Protein AF-A0A8T7M6F9-F1 (afdb_monomer_lite)

InterPro domains:
  IPR001207 Transposase, mutator type [PF00872] (13-92)
  IPR001207 Transposase, mutator type [PTHR33217] (13-113)

Radius of gyration: 19.3 Å; chains: 1; bounding box: 43×44×45 Å

Sequence (115 aa):
MASGYSYILPGPNLTDKWGGKYAIAVKSWENNWAELSNYPPDIRRLIYTTNSVEGYHRQLRKVIKTKGAFPSAESVRKLFYLVNCDITSDWTMPIPNWACILNQLSICFKQRVTI

pLDDT: mean 83.1, std 14.28, range [32.66, 96.44]

Foldseek 3Di:
DDDDQPCLDDPPCCCVVCCVPCVVVVVVCVVCVVVLPPADSVVNCVVSPCCVVVVLVVLVCVVCVPPPDDPDPVSVVVVVVVSVVVVVVPVPDDDPPVVVVLVSCCVVPVPPDDD

Secondary structure (DSSP, 8-state):
---S-TTSS--TTHHHHHTTT-HHHHHHHHHTHHHHH-S-HHHHHHHT-HHHHHHHHHHHHHHHTT-S--S-HHHHHHHHHHHHHHHHHT--SPPTTHHHHHHHHHHHTTTT---

Organism: NCBI:txid3003348

Structure (mmCIF, N/CA/C/O backbone):
data_AF-A0A8T7M6F9-F1
#
_entry.id   AF-A0A8T7M6F9-F1
#
loop_
_atom_site.group_PDB
_atom_site.id
_atom_site.type_symbol
_atom_site.label_atom_id
_atom_site.label_alt_id
_atom_site.label_comp_id
_atom_site.label_asym_id
_atom_site.label_entity_id
_atom_site.label_seq_id
_atom_site.pdbx_PDB_ins_code
_atom_site.Cartn_x
_atom_site.Cartn_y
_atom_site.Cartn_z
_atom_site.occupancy
_atom_site.B_iso_or_equiv
_atom_site.auth_seq_id
_atom_site.auth_comp_id
_atom_site.auth_asym_id
_atom_site.auth_atom_id
_atom_site.pdbx_PDB_model_num
ATOM 1 N N . MET A 1 1 ? 24.337 -12.630 -8.633 1.00 32.66 1 MET A N 1
ATOM 2 C CA . MET A 1 1 ? 23.313 -12.341 -7.603 1.00 32.66 1 MET A CA 1
ATOM 3 C C . MET A 1 1 ? 21.976 -12.106 -8.295 1.00 32.66 1 MET A C 1
ATOM 5 O O . MET A 1 1 ? 21.630 -10.978 -8.616 1.00 32.66 1 MET A O 1
ATOM 9 N N . ALA A 1 2 ? 21.278 -13.194 -8.624 1.00 33.75 2 ALA A N 1
ATOM 10 C CA . ALA A 1 2 ? 20.002 -13.174 -9.333 1.00 33.75 2 ALA A CA 1
ATOM 11 C C . ALA A 1 2 ? 18.865 -12.968 -8.319 1.00 33.75 2 ALA A C 1
ATOM 13 O O . ALA A 1 2 ? 18.518 -13.885 -7.580 1.00 33.75 2 ALA A O 1
ATOM 14 N N . SER A 1 3 ? 18.334 -11.749 -8.229 1.00 32.84 3 SER A N 1
ATOM 15 C CA . SER A 1 3 ? 17.319 -11.389 -7.233 1.00 32.84 3 SER A CA 1
ATOM 16 C C . SER A 1 3 ? 15.900 -11.525 -7.805 1.00 32.84 3 SER A C 1
ATOM 18 O O . SER A 1 3 ? 15.414 -10.673 -8.544 1.00 32.84 3 SER A O 1
ATOM 20 N N . GLY A 1 4 ? 15.259 -12.656 -7.503 1.00 37.25 4 GLY A N 1
ATOM 21 C CA . GLY A 1 4 ? 13.943 -12.695 -6.848 1.00 37.25 4 GLY A CA 1
ATOM 22 C C . GLY A 1 4 ? 12.649 -12.299 -7.574 1.00 37.25 4 GLY A C 1
ATOM 23 O O . GLY A 1 4 ? 11.596 -12.560 -7.008 1.00 37.25 4 GLY A O 1
ATOM 24 N N . TYR A 1 5 ? 12.649 -11.720 -8.781 1.00 42.00 5 TYR A N 1
ATOM 25 C CA . TYR A 1 5 ? 11.416 -11.087 -9.312 1.00 42.00 5 TYR A CA 1
ATOM 26 C C . TYR A 1 5 ? 10.829 -11.692 -10.597 1.00 42.00 5 TYR A C 1
ATOM 28 O O . TYR A 1 5 ? 9.900 -11.131 -11.172 1.00 42.00 5 TYR A O 1
ATOM 36 N N . SER A 1 6 ? 11.313 -12.856 -11.037 1.00 42.56 6 SER A N 1
ATOM 37 C CA . SER A 1 6 ? 10.783 -13.560 -12.220 1.00 42.56 6 SER A CA 1
ATOM 38 C C . SER A 1 6 ? 9.462 -14.324 -11.975 1.00 42.56 6 SER A C 1
ATOM 40 O O . SER A 1 6 ? 8.955 -14.953 -12.900 1.00 42.56 6 SER A O 1
ATOM 42 N N . TYR A 1 7 ? 8.903 -14.293 -10.756 1.00 48.94 7 TYR A N 1
ATOM 43 C CA . TYR A 1 7 ? 7.838 -15.202 -10.280 1.00 48.94 7 TYR A CA 1
ATOM 44 C C . TYR A 1 7 ? 6.520 -14.517 -9.875 1.00 48.94 7 TYR A C 1
ATOM 46 O O . TYR A 1 7 ? 5.728 -15.088 -9.134 1.00 48.94 7 TYR A O 1
ATOM 54 N N . ILE A 1 8 ? 6.282 -13.275 -10.293 1.00 55.50 8 ILE A N 1
ATOM 55 C CA . ILE A 1 8 ? 5.225 -12.449 -9.682 1.00 55.50 8 ILE A CA 1
ATOM 56 C C . ILE A 1 8 ? 3.803 -12.858 -10.115 1.00 55.50 8 ILE A C 1
ATOM 58 O O . ILE A 1 8 ? 2.848 -12.599 -9.393 1.00 55.50 8 ILE A O 1
ATOM 62 N N . LEU A 1 9 ? 3.649 -13.556 -11.243 1.00 58.25 9 LEU A N 1
ATOM 63 C CA . LEU A 1 9 ? 2.375 -14.156 -11.632 1.00 58.25 9 LEU A CA 1
ATOM 64 C C . LEU A 1 9 ? 2.564 -15.666 -11.793 1.00 58.25 9 LEU A C 1
ATOM 66 O O . LEU A 1 9 ? 3.525 -16.077 -12.453 1.00 58.25 9 LEU A O 1
ATOM 70 N N . PRO A 1 10 ? 1.678 -16.502 -11.227 1.00 59.47 10 PRO A N 1
ATOM 71 C CA . PRO A 1 10 ? 1.667 -17.908 -11.561 1.00 59.47 10 PRO A CA 1
ATOM 72 C C . PRO A 1 10 ? 1.403 -18.011 -13.064 1.00 59.47 10 PRO A C 1
ATOM 74 O O . PRO A 1 10 ? 0.407 -17.505 -13.574 1.00 59.47 10 PRO A O 1
ATOM 77 N N . GLY A 1 11 ? 2.370 -18.584 -13.779 1.00 63.06 11 GLY A N 1
ATOM 78 C CA . GLY A 1 11 ? 2.252 -18.837 -15.209 1.00 63.06 11 GLY A CA 1
ATOM 79 C C . GLY A 1 11 ? 1.116 -19.822 -15.525 1.00 63.06 11 GLY A C 1
ATOM 80 O O . GLY A 1 11 ? 0.430 -20.289 -14.614 1.00 63.06 11 GLY A O 1
ATOM 81 N N . PRO A 1 12 ? 0.949 -20.205 -16.800 1.00 58.28 12 PRO A N 1
ATOM 82 C CA . PRO A 1 12 ? -0.194 -20.990 -17.292 1.00 58.28 12 PRO A CA 1
ATOM 83 C C . PRO A 1 12 ? -0.446 -22.336 -16.577 1.00 58.28 12 PRO A C 1
ATOM 85 O O . PRO A 1 12 ? -1.531 -22.885 -16.688 1.00 58.28 12 PRO A O 1
ATOM 88 N N . ASN A 1 13 ? 0.500 -22.840 -15.778 1.00 69.25 13 ASN A N 1
ATOM 89 C CA . ASN A 1 13 ? 0.398 -24.110 -15.045 1.00 69.25 13 ASN A CA 1
ATOM 90 C C . ASN A 1 13 ? -0.237 -23.974 -13.641 1.00 69.25 13 ASN A C 1
ATOM 92 O O . ASN A 1 13 ? 0.031 -24.796 -12.757 1.00 69.25 13 ASN A O 1
ATOM 96 N N . LEU A 1 14 ? -1.002 -22.909 -13.372 1.00 80.00 14 LEU A N 1
ATOM 97 C CA . LEU A 1 14 ? -1.648 -22.702 -12.067 1.00 80.00 14 LEU A CA 1
ATOM 98 C C . LEU A 1 14 ? -2.693 -23.794 -11.784 1.00 80.00 14 LEU A C 1
ATOM 100 O O . LEU A 1 14 ? -2.741 -24.336 -10.676 1.00 80.00 14 LEU A O 1
ATOM 104 N N . THR A 1 15 ? -3.492 -24.127 -12.793 1.00 80.44 15 THR A N 1
ATOM 105 C CA . THR A 1 15 ? -4.624 -25.054 -12.697 1.00 80.44 15 THR A CA 1
ATOM 106 C C . THR A 1 15 ? -4.163 -26.478 -12.426 1.00 80.44 15 THR A C 1
ATOM 108 O O . THR A 1 15 ? -4.672 -27.114 -11.503 1.00 80.44 15 THR A O 1
ATOM 111 N N . ASP A 1 16 ? -3.103 -26.921 -13.101 1.00 84.12 16 ASP A N 1
ATOM 112 C CA . ASP A 1 16 ? -2.512 -28.248 -12.894 1.00 84.12 16 ASP A CA 1
ATOM 113 C C . ASP A 1 16 ? -1.966 -28.436 -11.474 1.00 84.12 1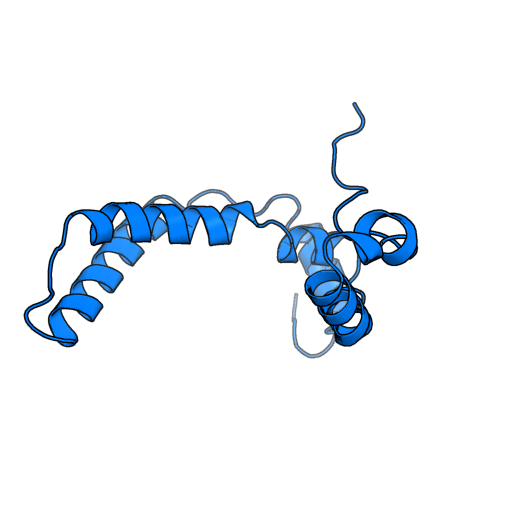6 ASP A C 1
ATOM 115 O O . ASP A 1 16 ? -2.041 -29.524 -10.905 1.00 84.12 16 ASP A O 1
ATOM 119 N N . LYS A 1 17 ? -1.415 -27.372 -10.875 1.00 83.81 17 LYS A N 1
ATOM 120 C CA . LYS A 1 17 ? -0.791 -27.442 -9.545 1.00 83.81 17 LYS A CA 1
ATOM 121 C C . LYS A 1 17 ? -1.773 -27.239 -8.396 1.00 83.81 17 LYS A C 1
ATOM 123 O O . LYS A 1 17 ? -1.617 -27.864 -7.350 1.00 83.81 17 LYS A O 1
ATOM 128 N N . TRP A 1 18 ? -2.744 -26.340 -8.553 1.00 86.94 18 TRP A N 1
ATOM 129 C CA . TRP A 1 18 ? -3.578 -25.863 -7.442 1.00 86.94 18 TRP A CA 1
ATOM 130 C C . TRP A 1 18 ? -5.082 -26.018 -7.662 1.00 86.94 18 TRP A C 1
ATOM 132 O O . TRP A 1 18 ? -5.843 -25.831 -6.709 1.00 86.94 18 TRP A O 1
ATOM 142 N N . GLY A 1 19 ? -5.522 -26.412 -8.861 1.00 83.94 19 GLY A N 1
ATOM 143 C CA . GLY A 1 19 ? -6.939 -26.545 -9.210 1.00 83.94 19 GLY A CA 1
ATOM 144 C C . GLY A 1 19 ? -7.699 -27.515 -8.305 1.00 83.94 19 GLY A C 1
ATOM 145 O O . GLY A 1 19 ? -8.833 -27.234 -7.930 1.00 83.94 19 GLY A O 1
ATOM 146 N N . GLY A 1 20 ? -7.052 -28.596 -7.855 1.00 89.19 20 GLY A N 1
ATOM 147 C CA . GLY A 1 20 ? -7.676 -29.572 -6.955 1.00 89.19 20 GLY A CA 1
ATOM 148 C C . GLY A 1 20 ? -7.958 -29.047 -5.541 1.00 89.19 20 GLY A C 1
ATOM 149 O O . GLY A 1 20 ? -8.945 -29.443 -4.928 1.00 89.19 20 GLY A O 1
ATOM 150 N N . LYS A 1 21 ? -7.120 -28.143 -5.011 1.00 90.88 21 LYS A N 1
ATOM 151 C CA . LYS A 1 21 ? -7.236 -27.641 -3.626 1.00 90.88 21 LYS A CA 1
ATOM 152 C C . LYS A 1 21 ? -7.923 -26.278 -3.538 1.00 90.88 21 LYS A C 1
ATOM 154 O O . LYS A 1 21 ? -8.615 -26.001 -2.562 1.00 90.88 21 LYS A O 1
ATOM 159 N N . TYR A 1 22 ? -7.725 -25.426 -4.541 1.00 90.31 22 TYR A N 1
ATOM 160 C CA . TYR A 1 22 ? -8.159 -24.029 -4.530 1.00 90.31 22 TYR A CA 1
ATOM 161 C C . TYR A 1 22 ? -8.924 -23.656 -5.806 1.00 90.31 22 TYR A C 1
ATOM 163 O O . TYR A 1 22 ? -8.701 -22.590 -6.377 1.00 90.31 22 TYR A O 1
ATOM 171 N N . ALA A 1 23 ? -9.851 -24.516 -6.241 1.00 88.19 23 ALA A N 1
ATOM 172 C CA . ALA A 1 23 ? -10.601 -24.366 -7.492 1.00 88.19 23 ALA A CA 1
ATOM 173 C C . ALA A 1 23 ? -11.217 -22.966 -7.694 1.00 88.19 23 ALA A C 1
ATOM 175 O O . ALA A 1 23 ? -11.126 -22.398 -8.778 1.00 88.19 23 ALA A O 1
ATOM 176 N N . ILE A 1 2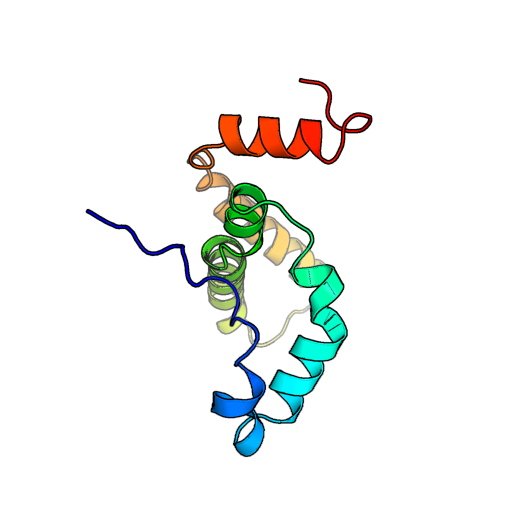4 ? -11.799 -22.374 -6.644 1.00 89.50 24 ILE A N 1
ATOM 177 C CA . ILE A 1 24 ? -12.421 -21.039 -6.715 1.00 89.50 24 ILE A CA 1
ATOM 178 C C . ILE A 1 24 ? -11.373 -19.944 -6.955 1.00 89.50 24 ILE A C 1
ATOM 180 O O . ILE A 1 24 ? -11.589 -19.050 -7.772 1.00 89.50 24 ILE A O 1
ATOM 184 N N . ALA A 1 25 ? -10.233 -20.014 -6.263 1.00 86.50 25 ALA A N 1
ATOM 185 C CA . ALA A 1 25 ? -9.163 -19.034 -6.420 1.00 86.50 25 ALA A CA 1
ATOM 186 C C . ALA A 1 25 ? -8.530 -19.127 -7.814 1.00 86.50 25 ALA A C 1
ATOM 188 O O . ALA A 1 25 ? -8.319 -18.099 -8.452 1.00 86.50 25 ALA A O 1
ATOM 189 N N . VAL A 1 26 ? -8.300 -20.350 -8.307 1.00 87.94 26 VAL A N 1
ATOM 190 C CA . VAL A 1 26 ? -7.778 -20.602 -9.660 1.00 87.94 26 VAL A CA 1
ATOM 191 C C . VAL A 1 26 ? -8.738 -20.068 -10.721 1.00 87.94 26 VAL A C 1
ATOM 193 O O . VAL A 1 26 ? -8.321 -19.297 -11.577 1.00 87.94 26 VAL A O 1
ATOM 196 N N . LYS A 1 27 ? -10.035 -20.374 -10.613 1.00 87.50 27 LYS A N 1
ATOM 197 C CA . LYS A 1 27 ? -11.047 -19.880 -11.554 1.00 87.50 27 LYS A CA 1
ATOM 198 C C . LYS A 1 27 ? -11.140 -18.352 -11.563 1.00 87.50 27 LYS A C 1
ATOM 200 O O . LYS A 1 27 ? -11.253 -17.743 -12.620 1.00 87.50 27 LYS A O 1
ATOM 205 N N . SER A 1 28 ? -11.083 -17.719 -10.389 1.00 87.88 28 SER A N 1
ATOM 206 C CA . SER A 1 28 ? -11.030 -16.255 -10.292 1.00 87.88 28 SER A CA 1
ATOM 207 C C . SER A 1 28 ? -9.792 -15.697 -11.000 1.00 87.88 28 SER A C 1
ATOM 209 O O . SER A 1 28 ? -9.885 -14.718 -11.736 1.00 87.88 28 SER A O 1
ATOM 211 N N . TRP A 1 29 ? -8.642 -16.345 -10.831 1.00 85.75 29 TRP A N 1
ATOM 212 C CA . TRP A 1 29 ? -7.398 -15.939 -11.473 1.00 85.75 29 TRP A CA 1
ATOM 213 C C . TRP A 1 29 ? -7.458 -16.044 -13.002 1.00 85.75 29 TRP A C 1
ATOM 215 O O . TRP A 1 29 ? -7.093 -15.095 -13.691 1.00 85.75 29 TRP A O 1
ATOM 225 N N . GLU A 1 30 ? -7.963 -17.161 -13.529 1.00 85.06 30 GLU A N 1
ATOM 226 C CA . GLU A 1 30 ? -8.146 -17.378 -14.971 1.00 85.06 30 GLU A CA 1
ATOM 227 C C . GLU A 1 30 ? -9.109 -16.353 -15.579 1.00 85.06 30 GLU A C 1
ATOM 229 O O . GLU A 1 30 ? -8.796 -15.742 -16.600 1.00 85.06 30 GLU A O 1
ATOM 234 N N . ASN A 1 31 ? -10.242 -16.102 -14.915 1.00 88.75 31 ASN A N 1
ATOM 235 C CA . ASN A 1 31 ? -11.249 -15.151 -15.387 1.00 88.75 31 ASN A CA 1
ATOM 236 C C . ASN A 1 31 ? -10.714 -13.714 -15.491 1.00 88.75 31 ASN A C 1
ATOM 238 O O . ASN A 1 31 ? -11.125 -12.976 -16.381 1.00 88.75 31 ASN A O 1
ATOM 242 N N . ASN A 1 32 ? -9.810 -13.316 -14.591 1.00 86.75 32 ASN A N 1
ATOM 243 C CA . ASN A 1 32 ? -9.258 -11.957 -14.538 1.00 86.75 32 ASN A CA 1
ATOM 244 C C . ASN A 1 32 ? -7.870 -11.848 -15.194 1.00 86.75 32 ASN A C 1
ATOM 246 O O . ASN A 1 32 ? -7.254 -10.782 -15.173 1.00 86.75 32 ASN A O 1
ATOM 250 N N . TRP A 1 33 ? -7.351 -12.931 -15.782 1.00 82.75 33 TRP A N 1
ATOM 251 C CA . TRP A 1 33 ? -5.960 -13.003 -16.234 1.00 82.75 33 TRP A CA 1
ATOM 252 C C . TRP A 1 33 ? -5.594 -11.908 -17.237 1.00 82.75 33 TRP A C 1
ATOM 254 O O . TRP A 1 33 ? -4.539 -11.291 -17.107 1.00 82.75 33 TRP A O 1
ATOM 264 N N . ALA A 1 34 ? -6.485 -11.626 -18.191 1.00 81.12 34 ALA A N 1
ATOM 265 C CA . ALA A 1 34 ? -6.261 -10.607 -19.213 1.00 81.12 34 ALA A CA 1
ATOM 266 C C . ALA A 1 34 ? -6.006 -9.216 -18.604 1.00 81.12 34 ALA A C 1
ATOM 268 O O . ALA A 1 34 ? -5.116 -8.498 -19.053 1.00 81.12 34 ALA A O 1
ATOM 269 N N . GLU A 1 35 ? -6.732 -8.845 -17.549 1.00 78.88 35 GLU A N 1
ATOM 270 C CA . GLU A 1 35 ? -6.535 -7.564 -16.860 1.00 78.88 35 GLU A CA 1
ATOM 271 C C . GLU A 1 35 ? -5.223 -7.545 -16.062 1.00 78.88 35 GLU A C 1
ATOM 273 O O . GLU A 1 35 ? -4.528 -6.528 -16.008 1.00 78.88 35 GLU A O 1
ATOM 278 N N . LEU A 1 36 ? -4.847 -8.691 -15.490 1.00 74.81 36 LEU A N 1
ATOM 279 C CA . LEU A 1 36 ? -3.666 -8.845 -14.642 1.00 74.81 36 LEU A CA 1
ATOM 280 C C . LEU A 1 36 ? -2.348 -8.933 -15.437 1.00 74.81 36 LEU A C 1
ATOM 282 O O . LEU A 1 36 ? -1.288 -8.556 -14.918 1.00 74.81 36 LEU A O 1
ATOM 286 N N . SER A 1 37 ? -2.383 -9.424 -16.681 1.00 74.94 37 SER A N 1
ATOM 287 C CA . SER A 1 37 ? -1.186 -9.704 -17.489 1.00 74.94 37 SER A CA 1
ATOM 288 C C . SER A 1 37 ? -0.737 -8.563 -18.406 1.00 74.94 37 SER A C 1
ATOM 290 O O . SER A 1 37 ? 0.404 -8.581 -18.869 1.00 74.94 37 SER A O 1
ATOM 292 N N . ASN A 1 38 ? -1.589 -7.566 -18.661 1.00 82.00 38 ASN A N 1
ATOM 293 C CA . ASN A 1 38 ? -1.417 -6.585 -19.746 1.00 82.00 38 ASN A CA 1
ATOM 294 C C . ASN A 1 38 ? -0.392 -5.459 -19.494 1.00 82.00 38 ASN A C 1
ATOM 296 O O . ASN A 1 38 ? -0.404 -4.444 -20.188 1.00 82.00 38 ASN A O 1
ATOM 300 N N . TYR A 1 39 ? 0.531 -5.629 -18.545 1.00 82.75 39 TYR A N 1
ATOM 301 C CA . TYR A 1 39 ? 1.539 -4.618 -18.216 1.00 82.75 39 TYR A CA 1
ATOM 302 C C . TYR A 1 39 ? 2.974 -5.109 -18.478 1.00 82.75 39 TYR A C 1
ATOM 304 O O . TYR A 1 39 ? 3.294 -6.278 -18.226 1.00 82.75 39 TYR A O 1
ATOM 312 N N . PRO A 1 40 ? 3.892 -4.228 -18.924 1.00 84.94 40 PRO A N 1
ATOM 313 C CA . PRO A 1 40 ? 5.318 -4.537 -18.997 1.00 84.94 40 PRO A CA 1
ATOM 314 C C . PRO A 1 40 ? 5.887 -5.017 -17.651 1.00 84.94 40 PRO A C 1
ATOM 316 O O . PRO A 1 40 ? 5.362 -4.642 -16.598 1.00 84.94 40 PRO A O 1
ATOM 319 N N . PRO A 1 41 ? 6.969 -5.819 -17.647 1.00 83.19 41 PRO A N 1
ATOM 320 C CA . PRO A 1 41 ? 7.553 -6.375 -16.423 1.00 83.19 41 PRO A CA 1
ATOM 321 C C . PRO A 1 41 ? 7.849 -5.340 -15.327 1.00 83.19 41 PRO A C 1
ATOM 323 O O . PRO A 1 41 ? 7.603 -5.617 -14.154 1.00 83.19 41 PRO A O 1
ATOM 326 N N . ASP A 1 42 ? 8.328 -4.147 -15.688 1.00 82.81 42 ASP A N 1
ATOM 327 C CA . ASP A 1 42 ? 8.667 -3.105 -14.711 1.00 82.81 42 ASP A CA 1
ATOM 328 C C . ASP A 1 42 ? 7.430 -2.465 -14.070 1.00 82.81 42 ASP A C 1
ATOM 330 O O . ASP A 1 42 ? 7.413 -2.240 -12.860 1.00 82.81 42 ASP A O 1
ATOM 334 N N . ILE A 1 43 ? 6.358 -2.262 -14.844 1.00 85.69 43 ILE A N 1
ATOM 335 C CA . ILE A 1 43 ? 5.073 -1.775 -14.323 1.00 85.69 43 ILE A CA 1
ATOM 336 C C . ILE A 1 43 ? 4.403 -2.864 -13.477 1.00 85.69 43 ILE A C 1
ATOM 338 O O . ILE A 1 43 ? 3.906 -2.577 -12.391 1.00 85.69 43 ILE A O 1
ATOM 342 N N . ARG A 1 44 ? 4.455 -4.134 -13.907 1.00 84.44 44 ARG A N 1
ATOM 343 C CA . ARG A 1 44 ? 3.969 -5.263 -13.096 1.00 84.44 44 ARG A CA 1
ATOM 344 C C . ARG A 1 44 ? 4.686 -5.342 -11.760 1.00 84.44 44 ARG A C 1
ATOM 346 O O . ARG A 1 44 ? 4.029 -5.527 -10.743 1.00 84.44 44 ARG A O 1
ATOM 353 N N . ARG A 1 45 ? 6.012 -5.178 -11.742 1.00 81.38 45 ARG A N 1
ATOM 354 C CA . ARG A 1 45 ? 6.779 -5.180 -10.492 1.00 81.38 45 ARG A CA 1
ATOM 355 C C . ARG A 1 45 ? 6.277 -4.098 -9.538 1.00 81.38 45 ARG A C 1
ATOM 357 O O . ARG A 1 45 ? 6.112 -4.404 -8.368 1.00 81.38 45 ARG A O 1
ATOM 364 N N . LEU A 1 46 ? 5.997 -2.892 -10.041 1.00 84.94 46 LEU A N 1
ATOM 365 C CA . LEU A 1 46 ? 5.443 -1.794 -9.244 1.00 84.94 46 LEU A CA 1
ATOM 366 C C . LEU A 1 46 ? 4.032 -2.107 -8.710 1.00 84.94 46 LEU A C 1
ATOM 368 O O . LEU A 1 46 ? 3.770 -1.920 -7.524 1.00 84.94 46 LEU A O 1
ATOM 372 N N . ILE A 1 47 ? 3.130 -2.591 -9.568 1.00 82.62 47 ILE A N 1
ATOM 373 C CA . ILE A 1 47 ? 1.733 -2.886 -9.199 1.00 82.62 47 ILE A CA 1
ATOM 374 C C . ILE A 1 47 ? 1.667 -4.010 -8.159 1.00 82.62 47 ILE A C 1
ATOM 376 O O . ILE A 1 47 ? 0.944 -3.910 -7.171 1.00 82.62 47 ILE A O 1
ATOM 380 N N . TYR A 1 48 ? 2.436 -5.077 -8.372 1.00 74.00 48 TYR A N 1
ATOM 381 C CA . TYR A 1 48 ? 2.393 -6.284 -7.550 1.00 74.00 48 TYR A CA 1
ATOM 382 C C . TYR A 1 48 ? 3.382 -6.278 -6.385 1.00 74.00 48 TYR A C 1
ATOM 384 O O . TYR A 1 48 ? 3.509 -7.286 -5.689 1.00 74.00 48 TYR A O 1
ATOM 392 N N . THR A 1 49 ? 4.072 -5.166 -6.122 1.00 73.81 49 THR A N 1
ATOM 393 C CA . THR A 1 49 ? 4.737 -4.982 -4.829 1.00 73.81 49 THR A CA 1
ATOM 394 C C . THR A 1 49 ? 3.676 -4.872 -3.732 1.00 73.81 49 THR A C 1
ATOM 396 O O . THR A 1 49 ? 3.231 -3.785 -3.371 1.00 73.81 49 THR A O 1
ATOM 399 N N . THR A 1 50 ? 3.264 -6.015 -3.178 1.00 64.88 50 THR A N 1
ATOM 400 C CA . THR A 1 50 ? 2.249 -6.087 -2.115 1.00 64.88 50 THR A CA 1
ATOM 401 C C . THR A 1 50 ? 2.698 -5.395 -0.826 1.00 64.88 50 THR A C 1
ATOM 403 O O . THR A 1 50 ? 1.859 -4.909 -0.068 1.00 64.88 50 THR A O 1
ATOM 406 N N . ASN A 1 51 ? 4.014 -5.257 -0.617 1.00 75.62 51 ASN A N 1
ATOM 407 C CA . ASN A 1 51 ? 4.622 -4.664 0.576 1.00 75.62 51 ASN A CA 1
ATOM 408 C C . ASN A 1 51 ? 4.053 -3.285 0.951 1.00 75.62 51 ASN A C 1
ATOM 410 O O . ASN A 1 51 ? 3.854 -3.020 2.136 1.00 75.62 51 ASN A O 1
ATOM 414 N N . SER A 1 52 ? 3.775 -2.410 -0.021 1.00 80.38 52 SER A N 1
ATOM 415 C CA . SER A 1 52 ? 3.316 -1.043 0.274 1.00 80.38 52 SER A CA 1
ATOM 416 C C . SER A 1 52 ? 1.879 -1.026 0.803 1.00 80.38 52 SER A C 1
ATOM 418 O O . SER A 1 52 ? 1.602 -0.430 1.845 1.00 80.38 52 SER A O 1
ATOM 420 N N . VAL A 1 53 ? 0.968 -1.737 0.131 1.00 86.75 53 VAL A N 1
ATOM 421 C CA . VAL A 1 53 ? -0.448 -1.816 0.526 1.00 86.75 53 VAL A CA 1
ATOM 422 C C . VAL A 1 53 ? -0.613 -2.649 1.800 1.00 86.75 53 VAL A C 1
ATOM 424 O O . VAL A 1 53 ? -1.336 -2.258 2.717 1.00 86.75 53 VAL A O 1
ATOM 427 N N . GLU A 1 54 ? 0.095 -3.773 1.913 1.00 88.44 54 GLU A N 1
ATOM 428 C CA . GLU A 1 54 ? 0.093 -4.598 3.124 1.00 88.44 54 GLU A CA 1
ATOM 429 C C . GLU A 1 54 ? 0.685 -3.856 4.325 1.00 88.44 54 GLU A C 1
ATOM 431 O O . GLU A 1 54 ? 0.131 -3.939 5.427 1.00 88.44 54 GLU A O 1
ATOM 436 N N . GLY A 1 55 ? 1.772 -3.107 4.115 1.00 89.38 55 GLY A N 1
ATOM 437 C CA . GLY A 1 55 ? 2.397 -2.251 5.118 1.00 89.38 55 GLY A CA 1
ATOM 438 C C . GLY A 1 55 ? 1.432 -1.182 5.626 1.00 89.38 55 GLY A C 1
ATOM 439 O O . GLY A 1 55 ? 1.227 -1.073 6.837 1.00 89.38 55 GLY A O 1
ATOM 440 N N . TYR A 1 56 ? 0.764 -0.470 4.716 1.00 92.25 56 TYR A N 1
ATOM 441 C CA . TYR A 1 56 ? -0.279 0.502 5.054 1.00 92.25 56 TYR A CA 1
ATOM 442 C C . TYR A 1 56 ? -1.414 -0.138 5.871 1.00 92.25 56 TYR A C 1
ATOM 444 O O . TYR A 1 56 ? -1.728 0.300 6.983 1.00 92.25 56 TYR A O 1
ATOM 452 N N . HIS A 1 57 ? -1.972 -1.254 5.389 1.00 92.94 57 HIS A N 1
ATOM 453 C CA . HIS A 1 57 ? -3.031 -1.974 6.098 1.00 92.94 57 HIS A CA 1
ATOM 454 C C . HIS A 1 57 ? -2.588 -2.496 7.470 1.00 92.94 57 HIS A C 1
ATOM 456 O O . HIS A 1 57 ? -3.382 -2.514 8.412 1.00 92.94 57 HIS A O 1
ATOM 462 N N . ARG A 1 58 ? -1.331 -2.930 7.617 1.00 93.06 58 ARG A N 1
ATOM 463 C CA . ARG A 1 58 ? -0.777 -3.365 8.905 1.00 93.06 58 ARG A CA 1
ATOM 464 C C . ARG A 1 58 ? -0.758 -2.216 9.910 1.00 93.06 58 ARG A C 1
ATOM 466 O O . ARG A 1 58 ? -1.127 -2.439 11.065 1.00 93.06 58 ARG A O 1
ATOM 473 N N . GLN A 1 59 ? -0.350 -1.021 9.489 1.00 93.31 59 GLN A N 1
ATOM 474 C CA . GLN A 1 59 ? -0.326 0.159 10.352 1.00 93.31 59 GLN A CA 1
ATOM 475 C C . GLN A 1 59 ? -1.740 0.584 10.765 1.00 93.31 59 GLN A C 1
ATOM 477 O O . GLN A 1 59 ? -1.994 0.752 11.958 1.00 93.31 59 GLN A O 1
ATOM 482 N N . LEU A 1 60 ? -2.696 0.599 9.830 1.00 93.62 60 LEU A N 1
ATOM 483 C CA . LEU A 1 60 ? -4.109 0.828 10.156 1.00 93.62 60 LEU A CA 1
ATOM 484 C C . LEU A 1 60 ? -4.644 -0.199 11.163 1.00 93.62 60 LEU A C 1
ATOM 486 O O . LEU A 1 60 ? -5.184 0.175 12.207 1.00 93.62 60 LEU A O 1
ATOM 490 N N . ARG A 1 61 ? -4.435 -1.500 10.904 1.00 93.44 61 ARG A N 1
ATOM 491 C CA . ARG A 1 61 ? -4.864 -2.586 11.805 1.00 93.44 61 ARG A CA 1
ATOM 492 C C . ARG A 1 61 ? -4.277 -2.445 13.209 1.00 93.44 61 ARG A C 1
ATOM 494 O O . ARG A 1 61 ? -4.965 -2.724 14.189 1.00 93.44 61 ARG A O 1
ATOM 501 N N . LYS A 1 62 ? -3.022 -1.997 13.327 1.00 93.75 62 LYS A N 1
ATOM 502 C CA . LYS A 1 62 ? -2.351 -1.775 14.619 1.00 93.75 62 LYS A CA 1
ATOM 503 C C . LYS A 1 62 ? -3.078 -0.738 15.478 1.00 93.75 62 LYS A C 1
ATOM 505 O O . LYS A 1 62 ? -3.104 -0.913 16.695 1.00 93.75 62 LYS A O 1
ATOM 510 N N . VAL A 1 63 ? -3.644 0.300 14.868 1.00 91.56 63 VAL A N 1
ATOM 511 C CA . VAL A 1 63 ? -4.321 1.391 15.584 1.00 91.56 63 VAL A CA 1
ATOM 512 C C . VAL A 1 63 ? -5.771 1.036 15.907 1.00 91.56 63 VAL A C 1
ATOM 514 O O . VAL A 1 63 ? -6.236 1.314 17.010 1.00 91.56 63 VAL A O 1
ATOM 517 N N . ILE A 1 64 ? -6.480 0.373 14.989 1.00 92.25 64 ILE A N 1
ATOM 518 C CA . ILE A 1 64 ? -7.890 0.006 15.206 1.00 92.25 64 ILE A CA 1
ATOM 519 C C . ILE A 1 64 ? -8.066 -1.191 16.143 1.00 92.25 64 ILE A C 1
ATOM 521 O O . ILE A 1 64 ? -9.071 -1.249 16.838 1.00 92.25 64 ILE A O 1
ATOM 525 N N . LYS A 1 65 ? -7.108 -2.131 16.216 1.00 91.25 65 LYS A N 1
ATOM 526 C CA . LYS A 1 65 ? -7.269 -3.363 17.020 1.00 91.25 65 LYS A CA 1
ATOM 527 C C . LYS A 1 65 ? -7.498 -3.106 18.514 1.00 91.25 65 LYS A C 1
ATOM 529 O O . LYS A 1 65 ? -7.977 -3.987 19.212 1.00 91.25 65 LYS A O 1
ATOM 534 N N . THR A 1 66 ? -7.098 -1.936 19.013 1.00 88.31 66 THR A N 1
ATOM 535 C CA . THR A 1 66 ? -7.259 -1.533 20.419 1.00 88.31 66 THR A CA 1
ATOM 536 C C . THR A 1 66 ? -8.521 -0.699 20.652 1.00 88.31 66 THR A C 1
ATOM 538 O O . THR A 1 66 ? -8.803 -0.324 21.788 1.00 88.31 66 THR A O 1
ATOM 541 N N . LYS A 1 67 ? -9.288 -0.390 19.599 1.00 86.75 67 LYS A N 1
ATOM 542 C CA . LYS A 1 67 ? -10.543 0.362 19.670 1.00 86.75 67 LYS A CA 1
ATOM 543 C C . LYS A 1 67 ? -11.712 -0.619 19.574 1.00 86.75 67 LYS A C 1
ATOM 545 O O . LYS A 1 67 ? -11.900 -1.250 18.544 1.00 86.75 67 LYS A O 1
ATOM 550 N N . GLY A 1 68 ? -12.486 -0.752 20.654 1.00 83.50 68 GLY A N 1
ATOM 551 C CA . GLY A 1 68 ? -13.644 -1.656 20.695 1.00 83.50 68 GLY A CA 1
ATOM 552 C C . GLY A 1 68 ? -14.830 -1.159 19.864 1.00 83.50 68 GLY A C 1
ATOM 553 O O . GLY A 1 68 ? -15.412 -1.918 19.099 1.00 83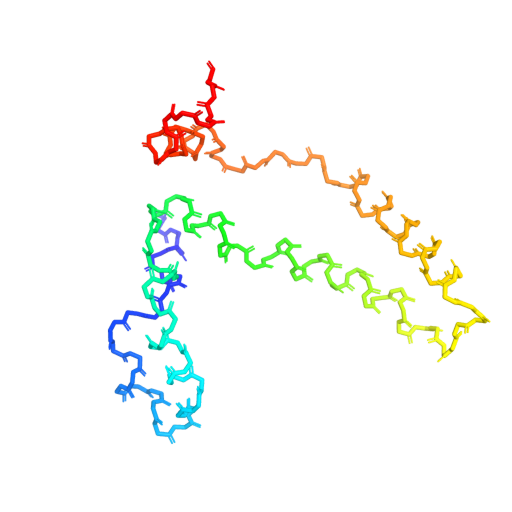.50 68 GLY A O 1
ATOM 554 N N . ALA A 1 69 ? -15.167 0.127 19.980 1.00 88.81 69 ALA A N 1
ATOM 555 C CA . ALA A 1 69 ? -16.210 0.774 19.190 1.00 88.81 69 ALA A CA 1
ATOM 556 C C . ALA A 1 69 ? -15.880 2.256 18.983 1.00 88.81 69 ALA A C 1
ATOM 558 O O . ALA A 1 69 ? -15.142 2.858 19.768 1.00 88.81 69 ALA A O 1
ATOM 559 N N . PHE A 1 70 ? -16.441 2.840 17.928 1.00 92.25 70 PHE A N 1
ATOM 560 C CA . PHE A 1 70 ? -16.300 4.258 17.626 1.00 92.25 70 PHE A CA 1
ATOM 561 C C . PHE A 1 70 ? -17.586 5.010 17.983 1.00 92.25 70 PHE A C 1
ATOM 563 O O . PHE A 1 70 ? -18.666 4.541 17.626 1.00 92.25 70 PHE A O 1
ATOM 570 N N . PRO A 1 71 ? -17.499 6.179 18.641 1.00 92.81 71 PRO A N 1
ATOM 571 C CA . PRO A 1 71 ? -18.676 6.950 19.041 1.00 92.81 71 PRO A CA 1
ATOM 572 C C . PRO A 1 71 ? -19.433 7.572 17.855 1.00 92.81 71 PRO A C 1
ATOM 574 O O . PRO A 1 71 ? -20.616 7.868 17.974 1.00 92.81 71 PRO A O 1
ATOM 577 N N . SER A 1 72 ? -18.774 7.788 16.709 1.00 95.75 72 SER A N 1
ATOM 578 C CA . SER A 1 72 ? -19.416 8.266 15.475 1.00 95.75 72 SER A CA 1
ATOM 579 C C . SER A 1 72 ? -18.590 7.946 14.224 1.00 95.75 72 SER A C 1
ATOM 581 O O . SER A 1 72 ? -17.376 7.747 14.307 1.00 95.75 72 SER A O 1
ATOM 583 N N . ALA A 1 73 ? -19.212 7.975 13.040 1.00 94.44 73 ALA A N 1
ATOM 584 C CA . ALA A 1 73 ? -18.491 7.845 11.766 1.00 94.44 73 ALA A CA 1
ATOM 585 C C . ALA A 1 73 ? -17.404 8.927 11.594 1.00 94.44 73 ALA A C 1
ATOM 587 O O . ALA A 1 73 ? -16.332 8.668 11.051 1.00 94.44 73 ALA A O 1
ATOM 588 N N . GLU A 1 74 ? -17.647 10.126 12.125 1.00 96.44 74 GLU A N 1
ATOM 589 C CA . GLU A 1 74 ? -16.693 11.233 12.081 1.00 96.44 74 GLU A CA 1
ATOM 590 C C . GLU A 1 74 ? -15.447 10.960 12.937 1.00 96.44 74 GLU A C 1
ATOM 592 O O . GLU A 1 74 ? -14.330 11.301 12.546 1.00 96.44 74 GLU A O 1
ATOM 597 N N . SER A 1 75 ? -15.609 10.276 14.075 1.00 93.88 75 SER A N 1
ATOM 598 C CA . SER A 1 75 ? -14.470 9.853 14.898 1.00 93.88 75 SER A CA 1
ATOM 599 C C . SER A 1 75 ? -13.560 8.854 14.166 1.00 93.88 75 SER A C 1
ATOM 601 O O . SER A 1 75 ? -12.338 8.952 14.277 1.00 93.88 75 SER A O 1
ATOM 603 N N . VAL A 1 76 ? -14.137 7.957 13.352 1.00 93.94 76 VAL A N 1
ATOM 604 C CA . VAL A 1 76 ? -13.380 7.011 12.511 1.00 93.94 76 VAL A CA 1
ATOM 605 C C . VAL A 1 76 ? -12.578 7.762 11.456 1.00 93.94 76 VAL A C 1
ATOM 607 O O . VAL A 1 76 ? -11.382 7.520 11.307 1.00 93.94 76 VAL A O 1
ATOM 610 N N . ARG A 1 77 ? -13.215 8.708 10.753 1.00 95.25 77 ARG A N 1
ATOM 611 C CA . ARG A 1 77 ? -12.558 9.518 9.714 1.00 95.25 77 ARG A CA 1
ATOM 612 C C . ARG A 1 77 ? -11.379 10.303 10.269 1.00 95.25 77 ARG A C 1
ATOM 614 O O . ARG A 1 77 ? -10.297 10.252 9.692 1.00 95.25 77 ARG A O 1
ATOM 621 N N . LYS A 1 78 ? -11.564 10.979 11.407 1.00 95.69 78 LYS A N 1
ATOM 622 C CA . LYS A 1 78 ? -10.489 11.730 12.072 1.00 95.69 78 LYS A CA 1
ATOM 623 C C . LYS A 1 78 ? -9.335 10.822 12.481 1.00 95.69 78 LYS A C 1
ATOM 625 O O . LYS A 1 78 ? -8.183 11.180 12.263 1.00 95.69 78 LYS A O 1
ATOM 630 N N . LEU A 1 79 ? -9.627 9.636 13.018 1.00 93.94 79 LEU A N 1
ATOM 631 C CA . LEU A 1 79 ? -8.581 8.673 13.351 1.00 93.94 79 LEU A CA 1
ATOM 632 C C . LEU A 1 79 ? -7.815 8.223 12.103 1.00 93.94 79 LEU A C 1
ATOM 634 O O . LEU A 1 79 ? -6.591 8.223 12.117 1.00 93.94 79 LEU A O 1
ATOM 638 N N . PHE A 1 80 ? -8.511 7.863 11.024 1.00 94.50 80 PHE A N 1
ATOM 639 C CA . PHE A 1 80 ? -7.860 7.435 9.783 1.00 94.50 80 PHE A CA 1
ATOM 640 C C . PHE A 1 80 ? -7.028 8.549 9.158 1.00 94.50 80 PHE A C 1
ATOM 642 O O . PHE A 1 80 ? -5.945 8.272 8.656 1.00 94.50 80 PHE A O 1
ATOM 649 N N . TYR A 1 81 ? -7.488 9.797 9.244 1.00 95.94 81 TYR A N 1
ATOM 650 C CA . TYR A 1 81 ? -6.708 10.954 8.823 1.00 95.94 81 TYR A CA 1
ATOM 651 C C . TYR A 1 81 ? -5.403 11.078 9.617 1.00 95.94 81 TYR A C 1
ATOM 653 O O . TYR A 1 81 ? -4.339 11.166 9.014 1.00 95.94 81 TYR A O 1
ATOM 661 N N . LEU A 1 82 ? -5.466 11.013 10.951 1.00 95.62 82 LEU A N 1
ATOM 662 C CA . LEU A 1 82 ? -4.271 11.092 11.798 1.00 95.62 82 LEU A CA 1
ATOM 663 C C . LEU A 1 82 ? -3.291 9.951 11.508 1.00 95.62 82 LEU A C 1
ATOM 665 O O . LEU A 1 82 ? -2.108 10.195 11.307 1.00 95.62 82 LEU A O 1
ATOM 669 N N . VAL A 1 83 ? -3.795 8.719 11.394 1.00 94.75 83 VAL A N 1
ATOM 670 C CA . VAL A 1 83 ? -2.959 7.563 11.041 1.00 94.75 83 VAL A CA 1
ATOM 671 C C . VAL A 1 83 ? -2.352 7.725 9.650 1.00 94.75 83 VAL A C 1
ATOM 673 O O . VAL A 1 83 ? -1.203 7.359 9.441 1.00 94.75 83 VAL A O 1
ATOM 676 N N . ASN A 1 84 ? -3.091 8.284 8.692 1.00 95.50 84 ASN A N 1
ATOM 677 C CA . ASN A 1 84 ? -2.551 8.572 7.372 1.00 95.50 84 ASN A CA 1
ATOM 678 C C . ASN A 1 84 ? -1.409 9.592 7.445 1.00 95.50 84 ASN A C 1
ATOM 680 O O . ASN A 1 84 ? -0.367 9.352 6.845 1.00 95.50 84 ASN A O 1
ATOM 684 N N . CYS A 1 85 ? -1.571 10.680 8.204 1.00 95.81 85 CYS A N 1
ATOM 685 C CA . CYS A 1 85 ? -0.503 11.656 8.421 1.00 95.81 85 CYS A CA 1
ATOM 686 C C . CYS A 1 85 ? 0.758 10.990 8.990 1.00 95.81 85 CYS A C 1
ATOM 688 O O . CYS A 1 85 ? 1.820 11.145 8.394 1.00 95.81 85 CYS A O 1
ATOM 690 N N . ASP A 1 86 ? 0.621 10.183 10.047 1.00 94.44 86 ASP A N 1
ATOM 691 C CA . ASP A 1 86 ? 1.740 9.458 10.669 1.00 94.44 86 ASP A CA 1
ATOM 692 C C . ASP A 1 86 ? 2.413 8.470 9.699 1.00 94.44 86 ASP A C 1
ATOM 694 O O . ASP A 1 86 ? 3.632 8.358 9.651 1.00 94.44 86 ASP A O 1
ATOM 698 N N . ILE A 1 87 ? 1.635 7.738 8.893 1.00 93.06 87 ILE A N 1
ATOM 699 C CA . ILE A 1 87 ? 2.209 6.802 7.915 1.00 93.06 87 ILE A CA 1
ATOM 700 C C . ILE A 1 87 ? 2.977 7.567 6.832 1.00 93.06 87 ILE A C 1
ATOM 702 O O . ILE A 1 87 ? 4.083 7.180 6.458 1.00 93.06 87 ILE A O 1
ATOM 706 N N . THR A 1 88 ? 2.375 8.633 6.303 1.00 93.56 88 THR A N 1
ATOM 707 C CA . THR A 1 88 ? 2.951 9.390 5.185 1.00 93.56 88 THR A CA 1
ATOM 708 C C . THR A 1 88 ? 4.158 10.231 5.586 1.00 93.56 88 THR A C 1
ATOM 710 O O . THR A 1 88 ? 5.000 10.478 4.726 1.00 93.56 88 THR A O 1
ATOM 713 N N . SER A 1 89 ? 4.307 10.616 6.861 1.00 94.12 89 SER A N 1
ATOM 714 C CA . SER A 1 89 ? 5.514 11.315 7.325 1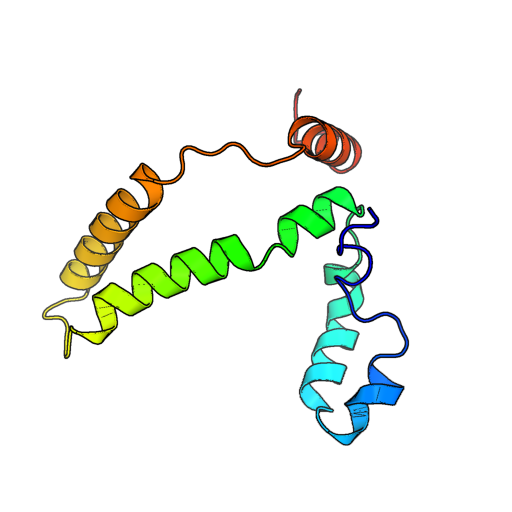.00 94.12 89 SER A CA 1
ATOM 715 C C . SER A 1 89 ? 6.775 10.463 7.188 1.00 94.12 89 SER A C 1
ATOM 717 O O . SER A 1 89 ? 7.855 11.000 6.949 1.00 94.12 89 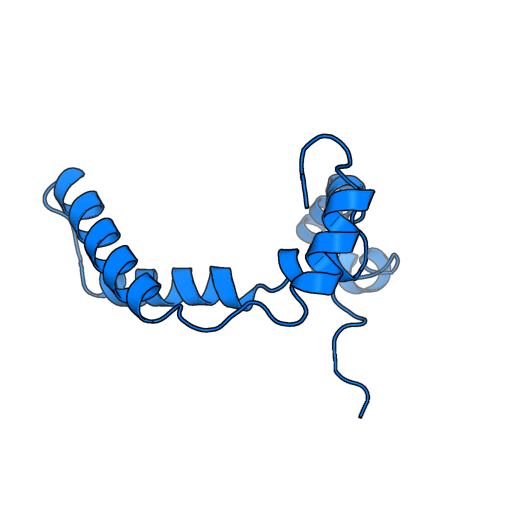SER A O 1
ATOM 719 N N . ASP A 1 90 ? 6.634 9.139 7.271 1.00 89.94 90 ASP A N 1
ATOM 720 C CA . ASP A 1 90 ? 7.749 8.196 7.167 1.00 89.94 90 ASP A CA 1
ATOM 721 C C . ASP A 1 90 ? 8.042 7.781 5.710 1.00 89.94 90 ASP A C 1
ATOM 723 O O . ASP A 1 90 ? 9.056 7.137 5.427 1.00 89.94 90 ASP A O 1
ATOM 727 N N . TRP A 1 91 ? 7.179 8.140 4.751 1.00 90.56 91 TRP A N 1
ATOM 728 C CA . TRP A 1 91 ? 7.301 7.765 3.334 1.00 90.56 91 TRP A CA 1
ATOM 729 C C . TRP A 1 91 ? 8.223 8.712 2.561 1.00 90.56 91 TRP A C 1
ATOM 731 O O . TRP A 1 91 ? 7.833 9.354 1.588 1.00 90.56 91 TRP A O 1
ATOM 741 N N . THR A 1 92 ? 9.476 8.789 2.994 1.00 90.69 92 THR A N 1
ATOM 742 C CA . THR A 1 92 ? 10.496 9.664 2.392 1.00 90.69 92 THR A CA 1
ATOM 743 C C . THR A 1 92 ? 11.324 8.975 1.306 1.00 90.69 92 THR A C 1
ATOM 745 O O . THR A 1 92 ? 11.989 9.637 0.512 1.00 90.69 92 THR A O 1
ATOM 748 N N . MET A 1 93 ? 11.289 7.641 1.251 1.00 88.75 93 MET A N 1
ATOM 749 C CA . MET A 1 93 ? 12.117 6.862 0.334 1.00 88.75 93 MET A CA 1
ATOM 750 C C . MET A 1 93 ? 11.570 6.902 -1.102 1.00 88.75 93 MET A C 1
ATOM 752 O O . MET A 1 93 ? 10.392 6.602 -1.315 1.00 88.75 93 MET A O 1
ATOM 756 N N . PRO A 1 94 ? 12.412 7.204 -2.110 1.00 88.00 94 PRO A N 1
ATOM 757 C CA . PRO A 1 94 ? 11.987 7.213 -3.502 1.00 88.00 94 PRO A CA 1
ATOM 758 C C . PRO A 1 94 ? 11.703 5.797 -4.010 1.00 88.00 94 PRO A C 1
ATOM 760 O O . PRO A 1 94 ? 12.297 4.813 -3.562 1.00 88.00 94 PRO A O 1
ATOM 763 N N . ILE A 1 95 ? 10.824 5.700 -5.009 1.00 87.50 95 ILE A N 1
ATOM 764 C CA . ILE A 1 95 ? 10.511 4.430 -5.666 1.00 87.50 95 ILE A CA 1
ATOM 765 C C . ILE A 1 95 ? 11.758 3.933 -6.421 1.00 87.50 95 ILE A C 1
ATOM 767 O O . ILE A 1 95 ? 12.284 4.651 -7.279 1.00 87.50 95 ILE A O 1
ATOM 771 N N . PRO A 1 96 ? 12.238 2.703 -6.158 1.00 86.31 96 PRO A N 1
ATOM 772 C CA . PRO A 1 96 ? 13.379 2.149 -6.874 1.00 86.31 96 PRO A CA 1
ATOM 773 C C . PRO A 1 96 ? 13.122 2.074 -8.383 1.00 86.31 96 PRO A C 1
ATOM 775 O O . PRO A 1 96 ? 12.049 1.6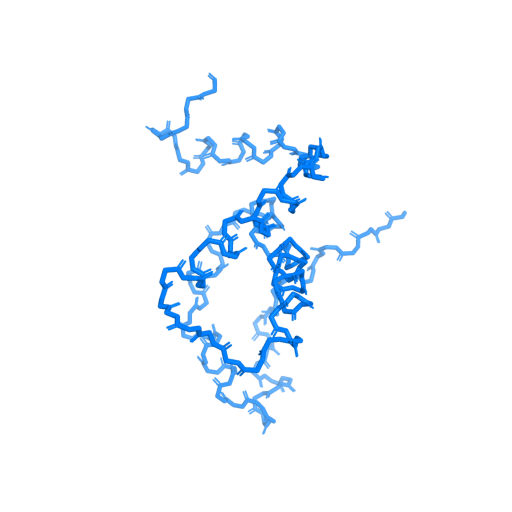63 -8.819 1.00 86.31 96 PRO A O 1
ATOM 778 N N . ASN A 1 97 ? 14.130 2.423 -9.188 1.00 88.50 97 ASN A N 1
ATOM 779 C CA . ASN A 1 97 ? 14.068 2.393 -10.658 1.00 88.50 97 ASN A CA 1
ATOM 780 C C . ASN A 1 97 ? 12.939 3.244 -11.272 1.00 88.50 97 ASN A C 1
ATOM 782 O O . ASN A 1 97 ? 12.486 2.955 -12.382 1.00 88.50 97 ASN A O 1
ATOM 786 N N . TRP A 1 98 ? 12.506 4.309 -10.584 1.00 90.31 98 TRP A N 1
ATOM 787 C CA . TRP A 1 98 ? 11.391 5.150 -11.026 1.00 90.31 98 TRP A CA 1
ATOM 788 C C . TRP A 1 98 ? 11.536 5.677 -12.459 1.00 90.31 98 TRP A C 1
ATOM 790 O O . TRP A 1 98 ? 10.583 5.597 -13.223 1.00 90.31 98 TRP A O 1
ATOM 800 N N . ALA A 1 99 ? 12.725 6.127 -12.871 1.00 90.19 99 ALA A N 1
ATOM 801 C CA . ALA A 1 99 ? 12.952 6.626 -14.232 1.00 90.19 99 ALA A CA 1
ATOM 802 C C . ALA A 1 99 ? 12.671 5.568 -15.318 1.00 90.19 99 ALA A C 1
ATOM 804 O O . ALA A 1 99 ? 12.078 5.873 -16.351 1.00 90.19 99 ALA A O 1
ATOM 805 N N . CYS A 1 100 ? 13.045 4.305 -15.076 1.00 89.44 100 CYS A N 1
ATOM 806 C CA . CYS A 1 100 ? 12.756 3.210 -16.005 1.00 89.44 100 CYS A CA 1
ATOM 807 C C . CYS A 1 100 ? 11.247 2.947 -16.082 1.00 89.44 100 CYS A C 1
ATOM 809 O O . CYS A 1 100 ? 10.683 2.834 -17.169 1.00 89.44 100 CYS A O 1
ATOM 811 N N . ILE A 1 101 ? 10.582 2.918 -14.924 1.00 89.50 101 ILE A N 1
ATOM 812 C CA . ILE A 1 101 ? 9.134 2.712 -14.846 1.00 89.50 101 ILE A CA 1
ATOM 813 C C . ILE A 1 101 ? 8.388 3.859 -15.541 1.00 89.50 101 ILE A C 1
ATOM 815 O O . ILE A 1 101 ? 7.463 3.602 -16.307 1.00 89.50 101 ILE A O 1
ATOM 819 N N . LEU A 1 102 ? 8.817 5.106 -15.337 1.00 90.25 102 LEU A N 1
ATOM 820 C CA . LEU A 1 102 ? 8.228 6.286 -15.965 1.00 90.25 102 LEU A CA 1
ATOM 821 C C . LEU A 1 102 ? 8.354 6.241 -17.495 1.00 90.25 102 LEU A C 1
ATOM 823 O O . LEU A 1 102 ? 7.378 6.514 -18.188 1.00 90.25 102 LEU A O 1
ATOM 827 N N . ASN A 1 103 ? 9.505 5.813 -18.023 1.00 90.19 103 ASN A N 1
ATOM 828 C CA . ASN A 1 103 ? 9.683 5.588 -19.462 1.00 90.19 103 ASN A CA 1
ATOM 829 C C . ASN A 1 103 ? 8.744 4.496 -20.001 1.00 90.19 103 ASN A C 1
ATOM 831 O O . ASN A 1 103 ? 8.167 4.644 -21.074 1.00 90.19 103 ASN A O 1
ATOM 835 N N . GLN A 1 104 ? 8.544 3.400 -19.263 1.00 89.50 104 GLN A N 1
ATOM 836 C CA . GLN A 1 104 ? 7.576 2.371 -19.666 1.00 89.50 104 GLN A CA 1
ATOM 837 C C . GLN A 1 104 ? 6.136 2.901 -19.625 1.00 89.50 104 GLN A C 1
ATOM 839 O O . GLN A 1 104 ? 5.338 2.596 -20.514 1.00 89.50 104 GLN A O 1
ATOM 844 N N . LEU A 1 105 ? 5.806 3.726 -18.627 1.00 89.81 105 LEU A N 1
ATOM 845 C CA . LEU A 1 105 ? 4.496 4.362 -18.509 1.00 89.81 105 LEU A CA 1
ATOM 846 C C . LEU A 1 105 ? 4.238 5.344 -19.653 1.00 89.81 105 LEU A C 1
ATOM 848 O O . LEU A 1 105 ? 3.144 5.322 -20.208 1.00 89.81 105 LEU A O 1
ATOM 852 N N . SER A 1 106 ? 5.219 6.151 -20.060 1.00 90.38 106 SER A N 1
ATOM 853 C CA . SER A 1 106 ? 5.047 7.073 -21.189 1.00 90.38 106 SER A CA 1
ATOM 854 C C . SER A 1 106 ? 4.846 6.334 -22.513 1.00 90.38 106 SER A C 1
ATOM 856 O O . SER A 1 106 ? 4.012 6.739 -23.318 1.00 90.38 106 SER A O 1
ATOM 858 N N . ILE A 1 107 ? 5.516 5.198 -22.725 1.00 89.06 107 ILE A N 1
ATOM 859 C CA . ILE A 1 107 ? 5.309 4.366 -23.921 1.00 89.06 107 ILE A CA 1
ATOM 860 C C . ILE A 1 107 ? 3.910 3.732 -23.921 1.00 89.06 107 ILE A C 1
ATOM 862 O O . ILE A 1 107 ? 3.245 3.736 -24.960 1.00 89.06 107 ILE A O 1
ATOM 866 N N . CYS A 1 108 ? 3.453 3.211 -22.777 1.00 87.19 108 CYS A N 1
ATOM 867 C CA . CYS A 1 108 ? 2.130 2.588 -22.646 1.00 87.19 108 CYS A CA 1
ATOM 868 C C . CYS A 1 108 ? 0.986 3.616 -22.688 1.00 87.19 108 CYS A C 1
ATOM 870 O O . CYS A 1 108 ? -0.104 3.310 -23.167 1.00 87.19 108 CYS A O 1
ATOM 872 N N . PHE A 1 109 ? 1.234 4.838 -22.209 1.00 88.19 109 PHE A N 1
ATOM 873 C CA . PHE A 1 109 ? 0.231 5.887 -22.012 1.00 88.19 109 PHE A CA 1
ATOM 874 C C . PHE A 1 109 ? 0.653 7.223 -22.645 1.00 88.19 109 PHE A C 1
ATOM 876 O O . PHE A 1 109 ? 0.570 8.276 -22.009 1.00 88.19 109 PHE A O 1
ATOM 883 N N . LYS A 1 110 ? 1.058 7.185 -23.923 1.00 81.62 110 LYS A N 1
ATOM 884 C CA . LYS A 1 110 ? 1.674 8.298 -24.685 1.00 81.62 110 LYS A CA 1
ATOM 885 C C . LYS A 1 110 ? 0.999 9.668 -24.572 1.00 81.62 110 LYS A C 1
ATOM 887 O O . LYS A 1 110 ? 1.672 10.677 -24.706 1.00 81.62 110 LYS A O 1
ATOM 892 N N . GLN A 1 111 ? -0.316 9.718 -24.368 1.00 83.12 111 GLN A N 1
ATOM 893 C CA . GLN A 1 111 ? -1.094 10.966 -24.314 1.00 83.12 111 GLN A CA 1
ATOM 894 C C . GLN A 1 111 ? -1.485 11.397 -22.891 1.00 83.12 111 GLN A C 1
ATOM 896 O O . GLN A 1 111 ? -2.153 12.413 -22.728 1.00 83.12 111 GLN A O 1
ATOM 901 N N . ARG A 1 112 ? -1.129 10.620 -21.860 1.00 85.69 112 ARG A N 1
ATOM 902 C CA . ARG A 1 112 ? -1.495 10.902 -20.458 1.00 85.69 112 ARG A CA 1
ATOM 903 C C . ARG A 1 112 ? -0.304 11.283 -19.589 1.00 85.69 112 ARG A C 1
ATOM 905 O O . ARG A 1 112 ? -0.499 11.918 -18.559 1.00 85.69 112 ARG A O 1
ATOM 912 N N . VAL A 1 113 ? 0.900 10.872 -19.981 1.00 82.38 113 VAL A N 1
ATOM 913 C CA . VAL A 1 113 ? 2.134 11.144 -19.242 1.00 82.38 113 VAL A CA 1
ATOM 914 C C . VAL A 1 113 ? 3.030 12.014 -20.109 1.00 82.38 113 VAL A C 1
ATOM 916 O O . VAL A 1 113 ? 3.592 11.541 -21.094 1.00 82.38 113 VAL A O 1
ATOM 919 N N . THR A 1 114 ? 3.154 13.280 -19.726 1.00 71.62 114 THR A N 1
ATOM 920 C CA . THR A 1 114 ? 4.166 14.191 -20.264 1.00 71.62 114 THR A CA 1
ATOM 921 C C . THR A 1 114 ? 5.411 14.055 -19.394 1.00 71.62 114 THR A C 1
ATOM 923 O O . THR A 1 114 ? 5.303 14.139 -18.170 1.00 71.62 114 THR A O 1
ATOM 926 N N . ILE A 1 115 ? 6.557 13.781 -20.015 1.00 63.47 115 ILE A N 1
ATOM 927 C CA . ILE A 1 115 ? 7.869 13.764 -19.350 1.00 63.47 115 ILE A CA 1
ATOM 928 C C . ILE A 1 115 ? 8.480 15.157 -19.455 1.00 63.47 115 ILE A C 1
ATOM 930 O O . ILE A 1 115 ? 8.357 15.748 -20.553 1.00 63.47 115 ILE A O 1
#